Protein AF-A0A2N3VQ03-F1 (afdb_monomer_lite)

Sequence (129 aa):
MKPTAASQAPPEHRVQVVLSACSADDAESVLGVLRRYFSADEGADDAGHGPTSRGPARPTVWTAAFDTSRVPQEVSRAALGDAVTVDVQGGPVAVARLRDVLHRTFEVEDAGAASGDQEVDLQLRLRGR

Foldseek 3Di:
DDPDPDPDDDQQQKKKKKKWPADPVQVCQVVVQLVVFWPWDPVPVPVPDDDPPPDPDDTDMDMTMTGLPDADPDGAADAGPDKMKMKMKGFPVNSVRVVVNQVRHFPKDFPDWDDDPGMIITIIITHGD

Secondary structure (DSSP, 8-state):
----------GGGEEEEEEESS-HHHHHHHHHHHHHHSEE-TTSTT---S---SSS-PPP-EEEEEE-SS--S-------SS-EEEEEEE-HHHHHHHHHHHHHHSEEEEEEEEE-SS-EEEEEEEE--

Radius of gyration: 14.94 Å; chains: 1; bounding box: 40×50×35 Å

pLDDT: mean 77.48, std 18.08, range [32.72, 94.44]

Structure (mmCIF, N/CA/C/O backbone):
data_AF-A0A2N3VQ03-F1
#
_entry.id   AF-A0A2N3VQ03-F1
#
loop_
_atom_site.group_PDB
_atom_site.id
_atom_site.type_symbol
_atom_site.label_atom_id
_atom_site.label_alt_id
_atom_site.label_comp_id
_atom_site.label_asym_id
_atom_site.label_entity_id
_atom_site.label_seq_id
_atom_site.pdbx_PDB_ins_code
_atom_site.Cartn_x
_atom_site.Cartn_y
_atom_site.Cartn_z
_atom_site.occupancy
_atom_site.B_iso_or_equiv
_atom_site.auth_seq_id
_atom_site.auth_comp_id
_atom_site.auth_asym_id
_atom_site.auth_atom_id
_atom_site.pdbx_PDB_model_num
ATOM 1 N N . MET A 1 1 ? -7.329 36.960 -0.969 1.00 39.19 1 MET A N 1
ATOM 2 C CA . MET A 1 1 ? -7.663 35.758 -1.761 1.00 39.19 1 MET A CA 1
ATOM 3 C C . MET A 1 1 ? -7.401 34.560 -0.867 1.00 39.19 1 MET A C 1
ATOM 5 O O . MET A 1 1 ? -6.261 34.374 -0.469 1.00 39.19 1 MET A O 1
ATOM 9 N N . LYS A 1 2 ? -8.446 33.860 -0.413 1.00 32.72 2 LYS A N 1
ATOM 10 C CA . LYS A 1 2 ? -8.280 32.642 0.391 1.00 32.72 2 LYS A CA 1
ATOM 11 C C . LYS A 1 2 ? -8.053 31.482 -0.578 1.00 32.72 2 LYS A C 1
ATOM 13 O O . LYS A 1 2 ? -8.879 31.351 -1.480 1.00 32.72 2 LYS A O 1
ATOM 18 N N . PRO A 1 3 ? -6.974 30.693 -0.460 1.00 40.69 3 PRO A N 1
ATOM 19 C CA . PRO A 1 3 ? -6.866 29.493 -1.264 1.00 40.69 3 PRO A CA 1
ATOM 20 C C . PRO A 1 3 ? -7.972 28.529 -0.828 1.00 40.69 3 PRO A C 1
ATOM 22 O O . PRO A 1 3 ? -8.206 28.307 0.360 1.00 40.69 3 PRO A O 1
ATOM 25 N N . THR A 1 4 ? -8.706 28.068 -1.832 1.00 37.94 4 THR A N 1
ATOM 26 C CA . THR A 1 4 ? -9.731 27.033 -1.803 1.00 37.94 4 THR A CA 1
ATOM 27 C C . THR A 1 4 ? -9.271 25.868 -0.936 1.00 37.94 4 THR A C 1
ATOM 29 O O . THR A 1 4 ? -8.188 25.332 -1.158 1.00 37.94 4 THR A O 1
ATOM 32 N N . ALA A 1 5 ? -10.091 25.480 0.042 1.00 39.69 5 ALA A N 1
ATOM 33 C CA . ALA A 1 5 ? -9.933 24.206 0.718 1.00 39.69 5 ALA A CA 1
ATOM 34 C C . ALA A 1 5 ? -10.021 23.119 -0.358 1.00 39.69 5 ALA A C 1
ATOM 36 O O . ALA A 1 5 ? -11.108 22.806 -0.848 1.00 39.69 5 ALA A O 1
ATOM 37 N N . ALA A 1 6 ? -8.867 22.581 -0.762 1.00 44.59 6 ALA A N 1
ATOM 38 C CA . ALA A 1 6 ? -8.824 21.234 -1.295 1.00 44.59 6 ALA A CA 1
ATOM 39 C C . ALA A 1 6 ? -9.636 20.388 -0.312 1.00 44.59 6 ALA A C 1
ATOM 41 O O . ALA A 1 6 ? -9.490 20.562 0.901 1.00 44.59 6 ALA A O 1
ATOM 42 N N . SER A 1 7 ? -10.557 19.564 -0.806 1.00 43.34 7 SER A N 1
ATOM 43 C CA . SER A 1 7 ? -11.218 18.569 0.037 1.00 43.34 7 SER A CA 1
ATOM 44 C C . SER A 1 7 ? -10.149 17.584 0.498 1.00 43.34 7 SER A C 1
ATOM 46 O O . SER A 1 7 ? -9.973 16.527 -0.091 1.00 43.34 7 SER A O 1
ATOM 48 N N . GLN A 1 8 ? -9.371 17.990 1.498 1.00 48.00 8 GLN A N 1
ATOM 49 C CA . GLN A 1 8 ? -8.411 17.157 2.181 1.00 48.00 8 GLN A CA 1
ATOM 50 C C . GLN A 1 8 ? -9.263 16.183 2.976 1.00 48.00 8 GLN A C 1
ATOM 52 O O . GLN A 1 8 ? -10.010 16.589 3.871 1.00 48.00 8 GLN A O 1
ATOM 57 N N . ALA A 1 9 ? -9.199 14.907 2.610 1.00 50.66 9 ALA A N 1
ATOM 58 C CA . ALA A 1 9 ? -9.665 13.867 3.503 1.00 50.66 9 ALA A CA 1
ATOM 59 C C . ALA A 1 9 ? -9.010 14.081 4.883 1.00 50.66 9 ALA A C 1
ATOM 61 O O . ALA A 1 9 ? -7.874 14.574 4.951 1.00 50.66 9 ALA A O 1
ATOM 62 N N . PRO A 1 10 ? -9.704 13.758 5.985 1.00 58.12 10 PRO A N 1
ATOM 63 C CA . PRO A 1 10 ? -9.112 13.841 7.310 1.00 58.12 10 PRO A CA 1
ATOM 64 C C . PRO A 1 10 ? -7.757 13.108 7.331 1.00 58.12 10 PRO A C 1
ATOM 66 O O . PRO A 1 10 ? -7.662 12.007 6.777 1.00 58.12 10 PRO A O 1
ATOM 69 N N . PRO A 1 11 ? -6.703 13.677 7.950 1.00 62.81 11 PRO A N 1
ATOM 70 C CA . PRO A 1 11 ? -5.352 13.105 7.912 1.00 62.81 11 PRO A CA 1
ATOM 71 C C . PRO A 1 11 ? -5.297 11.674 8.468 1.00 62.81 11 PRO A C 1
ATOM 73 O O . PRO A 1 11 ? -4.442 10.888 8.078 1.00 62.81 11 PRO A O 1
ATOM 76 N N . GLU A 1 12 ? -6.262 11.303 9.310 1.00 71.19 12 GLU A N 1
ATOM 77 C CA . GLU A 1 12 ? -6.422 9.967 9.891 1.00 71.19 12 GLU A CA 1
ATOM 78 C C . GLU A 1 12 ? -6.751 8.854 8.879 1.00 71.19 12 GLU A C 1
ATOM 80 O O . GLU A 1 12 ? -6.667 7.675 9.224 1.00 71.19 12 GLU A O 1
ATOM 85 N N . HIS A 1 13 ? -7.133 9.202 7.646 1.00 80.38 13 HIS A N 1
ATOM 86 C CA . HIS A 1 13 ? -7.447 8.252 6.572 1.00 80.38 13 HIS A CA 1
ATOM 87 C C . HIS A 1 13 ? -6.404 8.222 5.454 1.00 80.38 13 HIS A C 1
ATOM 89 O O . HIS A 1 13 ? -6.480 7.358 4.574 1.00 80.38 13 HIS A O 1
ATOM 95 N N . ARG A 1 14 ? -5.417 9.120 5.502 1.00 84.69 14 ARG A N 1
ATOM 96 C CA . ARG A 1 14 ? -4.360 9.213 4.500 1.00 84.69 14 ARG A CA 1
ATOM 97 C C . ARG A 1 14 ? -3.217 8.265 4.846 1.00 84.69 14 ARG A C 1
ATOM 99 O O . ARG A 1 14 ? -2.784 8.191 5.994 1.00 84.69 14 ARG A O 1
ATOM 106 N N . VAL A 1 15 ? -2.713 7.576 3.833 1.00 88.44 15 VAL A N 1
ATOM 107 C CA . VAL A 1 15 ? -1.480 6.787 3.903 1.00 88.44 15 VAL A CA 1
ATOM 108 C C . VAL A 1 15 ? -0.568 7.164 2.757 1.00 88.44 15 VAL A C 1
ATOM 110 O O . VAL A 1 15 ? -1.018 7.351 1.627 1.00 88.44 15 VAL A O 1
ATOM 113 N N . GLN A 1 16 ? 0.715 7.268 3.055 1.00 90.25 16 GLN A N 1
ATOM 114 C CA . GLN A 1 16 ? 1.781 7.342 2.078 1.00 90.25 16 GLN A CA 1
ATOM 115 C C . GLN A 1 16 ? 2.327 5.937 1.852 1.00 90.25 16 GLN A C 1
ATOM 117 O O . GLN A 1 16 ? 2.561 5.194 2.800 1.00 90.25 16 GLN A O 1
ATOM 122 N N . VAL A 1 17 ? 2.514 5.580 0.590 1.00 90.44 17 VAL A N 1
ATOM 123 C CA . VAL A 1 17 ? 3.064 4.303 0.154 1.00 90.44 17 VAL A CA 1
ATOM 124 C C . VAL A 1 17 ? 4.325 4.585 -0.639 1.00 90.44 17 VAL A C 1
ATOM 126 O O . VAL A 1 17 ? 4.306 5.395 -1.568 1.00 90.44 17 VAL A O 1
ATOM 129 N N . VAL A 1 18 ? 5.406 3.909 -0.280 1.00 90.75 18 VAL A N 1
ATOM 130 C CA . VAL A 1 18 ? 6.697 3.982 -0.953 1.00 90.75 18 VAL A CA 1
ATOM 131 C C . VAL A 1 18 ? 7.066 2.579 -1.416 1.00 90.75 18 VAL A C 1
ATOM 133 O O . VAL A 1 18 ? 7.135 1.654 -0.616 1.00 90.75 18 VAL A O 1
ATOM 136 N N . LEU A 1 19 ? 7.272 2.405 -2.718 1.00 89.50 19 LEU A N 1
ATOM 137 C CA . LEU A 1 19 ? 7.697 1.150 -3.325 1.00 89.50 19 LEU A CA 1
ATOM 138 C C . LEU A 1 19 ? 9.181 1.225 -3.651 1.00 89.50 19 LEU A C 1
ATOM 140 O O . LEU A 1 19 ? 9.644 2.189 -4.264 1.00 89.50 19 LEU A O 1
ATOM 144 N N . SER A 1 20 ? 9.922 0.190 -3.278 1.00 87.38 20 SER A N 1
ATOM 145 C CA . SER A 1 20 ? 11.351 0.075 -3.548 1.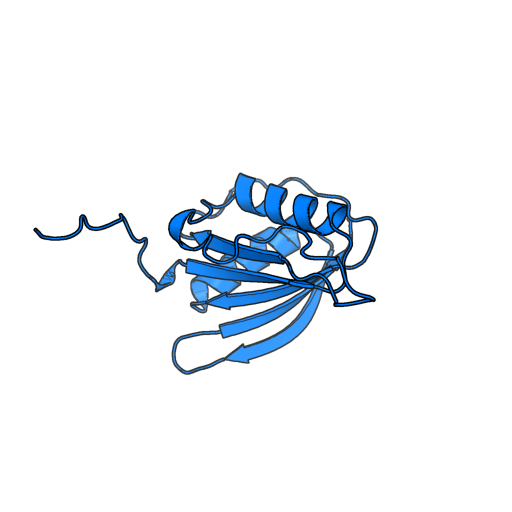00 87.38 20 SER A CA 1
ATOM 146 C C . SER A 1 20 ? 11.739 -1.366 -3.888 1.00 87.38 20 SER A C 1
ATOM 148 O O . SER A 1 20 ? 10.929 -2.291 -3.795 1.00 87.38 20 SER A O 1
ATOM 150 N N . ALA A 1 21 ? 12.985 -1.550 -4.337 1.00 83.50 21 ALA A N 1
ATOM 151 C CA . ALA A 1 21 ? 13.549 -2.854 -4.704 1.00 83.50 21 ALA A CA 1
ATOM 152 C C . ALA A 1 21 ? 12.740 -3.631 -5.767 1.00 83.50 21 ALA A C 1
ATOM 154 O O . ALA A 1 21 ? 12.740 -4.857 -5.760 1.00 83.50 21 ALA A O 1
ATOM 155 N N . CYS A 1 22 ? 12.078 -2.926 -6.690 1.00 82.38 22 CYS A N 1
ATOM 156 C CA . CYS A 1 22 ? 11.230 -3.512 -7.727 1.00 82.38 22 CYS A CA 1
ATOM 157 C C . CYS A 1 22 ? 11.470 -2.898 -9.111 1.00 82.38 22 CYS A C 1
ATOM 159 O O . CYS A 1 22 ? 12.147 -1.874 -9.253 1.00 82.38 22 CYS A O 1
ATOM 161 N N . SER A 1 23 ? 10.928 -3.551 -10.142 1.00 83.56 23 SER A N 1
ATOM 162 C CA . SER A 1 23 ? 10.893 -3.010 -11.498 1.00 83.56 23 SER A CA 1
ATOM 163 C C . SER A 1 23 ? 9.798 -1.942 -11.638 1.00 83.56 23 SER A C 1
ATOM 165 O O . SER A 1 23 ? 8.861 -1.885 -10.844 1.00 83.56 23 SER A O 1
ATOM 167 N N . ALA A 1 24 ? 9.887 -1.104 -12.676 1.00 82.50 24 ALA A N 1
ATOM 168 C CA . ALA A 1 24 ? 8.838 -0.122 -12.965 1.00 82.50 24 ALA A CA 1
ATOM 169 C C . ALA A 1 24 ? 7.479 -0.774 -13.263 1.00 82.50 24 ALA A C 1
ATOM 171 O O . ALA A 1 24 ? 6.452 -0.207 -12.916 1.00 82.50 24 ALA A O 1
ATOM 172 N N . ASP A 1 25 ? 7.479 -1.959 -13.875 1.00 83.50 25 ASP A N 1
ATOM 173 C CA . ASP A 1 25 ? 6.259 -2.702 -14.206 1.00 83.50 25 ASP A CA 1
ATOM 174 C C . ASP A 1 25 ? 5.566 -3.243 -12.944 1.00 83.50 25 ASP A C 1
ATOM 176 O O . ASP A 1 25 ? 4.353 -3.096 -12.777 1.00 83.50 25 ASP A O 1
ATOM 180 N N . ASP A 1 26 ? 6.351 -3.768 -11.999 1.00 86.56 26 ASP A N 1
ATOM 181 C CA . ASP A 1 26 ? 5.841 -4.225 -10.704 1.00 86.56 26 ASP A CA 1
ATOM 182 C C . ASP A 1 26 ? 5.330 -3.054 -9.859 1.00 86.56 26 ASP A C 1
ATOM 184 O O . ASP A 1 26 ? 4.263 -3.146 -9.247 1.00 86.56 26 ASP A O 1
ATOM 188 N N . ALA A 1 27 ? 6.059 -1.933 -9.847 1.00 86.31 27 ALA A N 1
ATOM 189 C CA . ALA A 1 27 ? 5.637 -0.730 -9.142 1.00 86.31 27 ALA A CA 1
ATOM 190 C C . ALA A 1 27 ? 4.304 -0.200 -9.690 1.00 86.31 27 ALA A C 1
ATOM 192 O O . ALA A 1 27 ? 3.370 0.035 -8.921 1.00 86.31 27 ALA A O 1
ATOM 193 N N . GLU A 1 28 ? 4.177 -0.084 -11.014 1.00 85.19 28 GLU A N 1
ATOM 194 C CA . GLU A 1 28 ? 2.931 0.327 -11.667 1.00 85.19 28 GLU A CA 1
ATOM 195 C C . GLU A 1 28 ? 1.797 -0.676 -11.424 1.00 85.19 28 GLU A C 1
ATOM 197 O O . GLU A 1 28 ? 0.654 -0.266 -11.222 1.00 85.19 28 GLU A O 1
ATOM 202 N N . SER A 1 29 ? 2.090 -1.978 -11.362 1.00 87.88 29 SER A N 1
ATOM 203 C CA . SER A 1 29 ? 1.100 -3.003 -11.018 1.00 87.88 29 SE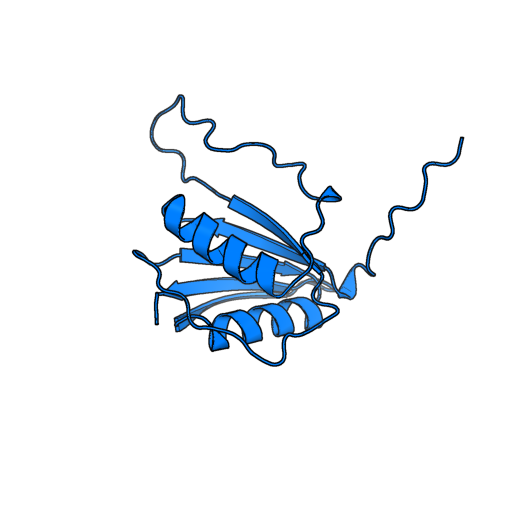R A CA 1
ATOM 204 C C . SER A 1 29 ? 0.565 -2.824 -9.595 1.00 87.88 29 SER A C 1
ATOM 206 O O . SER A 1 29 ? -0.652 -2.803 -9.393 1.00 87.88 29 SER A O 1
ATOM 208 N N . VAL A 1 30 ? 1.440 -2.626 -8.602 1.00 88.12 30 VAL A N 1
ATOM 209 C CA . VAL A 1 30 ? 1.027 -2.381 -7.208 1.00 88.12 30 VAL A CA 1
ATOM 210 C C . VAL A 1 30 ? 0.258 -1.063 -7.087 1.00 88.12 30 VAL A C 1
ATOM 212 O O . VAL A 1 30 ? -0.837 -1.040 -6.517 1.00 88.12 30 VAL A O 1
ATOM 215 N N . LEU A 1 31 ? 0.777 0.030 -7.652 1.00 87.69 31 LEU A N 1
ATOM 216 C CA . LEU A 1 31 ? 0.108 1.333 -7.610 1.00 87.69 31 LEU A CA 1
ATOM 217 C C . LEU A 1 31 ? -1.225 1.315 -8.360 1.00 87.69 31 LEU A C 1
ATOM 219 O O . LEU A 1 31 ? -2.197 1.893 -7.882 1.00 87.69 31 LEU A O 1
ATOM 223 N N . GLY A 1 32 ? -1.307 0.632 -9.500 1.00 86.62 32 GLY A N 1
ATOM 224 C CA . GLY A 1 32 ? -2.531 0.473 -10.282 1.00 86.62 32 GLY A CA 1
ATOM 225 C C . GLY A 1 32 ? -3.612 -0.294 -9.521 1.00 86.62 32 GLY A C 1
ATOM 226 O O . GLY A 1 32 ? -4.779 0.104 -9.528 1.00 86.62 32 GLY A O 1
ATOM 227 N N . VAL A 1 33 ? -3.226 -1.346 -8.796 1.00 88.31 33 VAL A N 1
ATOM 228 C CA . VAL A 1 33 ? -4.117 -2.075 -7.883 1.00 88.31 33 VAL A CA 1
ATOM 229 C C . VAL A 1 33 ? -4.613 -1.161 -6.762 1.00 88.31 33 VAL A C 1
ATOM 231 O O . VAL A 1 33 ? -5.817 -1.099 -6.515 1.00 88.31 33 VAL A O 1
ATOM 234 N N . LEU A 1 34 ? -3.723 -0.409 -6.111 1.00 88.38 34 LEU A N 1
ATOM 235 C CA . LEU A 1 34 ? -4.109 0.516 -5.042 1.00 88.38 34 LEU A CA 1
ATOM 236 C C . LEU A 1 34 ? -5.028 1.633 -5.558 1.00 88.38 34 LEU A C 1
ATOM 238 O O . LEU A 1 34 ? -6.056 1.893 -4.940 1.00 88.38 34 LEU A O 1
ATOM 242 N N . ARG A 1 35 ? -4.740 2.210 -6.732 1.00 86.88 35 ARG A N 1
ATOM 243 C CA . ARG A 1 35 ? -5.580 3.210 -7.422 1.00 86.88 35 ARG A CA 1
ATOM 244 C C . ARG A 1 35 ? -6.968 2.686 -7.800 1.00 86.88 35 ARG A C 1
ATOM 246 O O . ARG A 1 35 ? -7.898 3.472 -7.949 1.00 86.88 35 ARG A O 1
ATOM 253 N N . ARG A 1 36 ? -7.134 1.368 -7.965 1.00 85.81 36 ARG A N 1
ATOM 254 C CA . ARG A 1 36 ? -8.444 0.750 -8.227 1.00 85.81 36 ARG A CA 1
ATOM 255 C C . ARG A 1 36 ? -9.331 0.719 -6.981 1.00 85.81 36 ARG A C 1
ATOM 257 O O . ARG A 1 36 ? -10.554 0.754 -7.110 1.00 85.81 36 ARG A O 1
ATOM 264 N N . TYR A 1 37 ? -8.731 0.611 -5.799 1.00 85.69 37 TYR A N 1
ATOM 265 C CA . TYR A 1 37 ? -9.452 0.418 -4.539 1.00 85.69 37 TYR A CA 1
ATOM 266 C C . TYR A 1 37 ? -9.519 1.662 -3.660 1.00 85.69 37 TYR A C 1
ATOM 268 O O . TYR A 1 37 ? -10.480 1.822 -2.907 1.00 85.69 37 TYR A O 1
ATOM 276 N N . PHE A 1 38 ? -8.520 2.530 -3.761 1.00 84.88 38 PHE A N 1
ATOM 277 C CA . PHE A 1 38 ? -8.370 3.735 -2.965 1.00 84.88 38 PHE A CA 1
ATOM 278 C C . PHE A 1 38 ? -8.265 4.958 -3.870 1.00 84.88 38 PHE A C 1
ATOM 280 O O . PHE A 1 38 ? -7.719 4.891 -4.972 1.00 84.88 38 PHE A O 1
ATOM 287 N N . SER A 1 39 ? -8.763 6.096 -3.385 1.00 82.69 39 SER A N 1
ATOM 288 C CA . SER A 1 39 ? -8.596 7.359 -4.104 1.00 82.69 39 SER A CA 1
ATOM 289 C C . SER A 1 39 ? -7.153 7.819 -3.926 1.00 82.69 39 SER A C 1
ATOM 291 O O . SER A 1 39 ? -6.727 8.065 -2.797 1.00 82.69 39 SER A O 1
ATOM 293 N N . ALA A 1 40 ? -6.398 7.905 -5.021 1.00 77.94 40 ALA A N 1
ATOM 294 C CA . ALA A 1 40 ? -5.087 8.536 -4.992 1.00 77.94 40 ALA A CA 1
ATOM 295 C C . ALA A 1 40 ? -5.270 10.042 -4.781 1.00 77.94 40 ALA A C 1
ATOM 297 O O . ALA A 1 40 ? -6.078 10.679 -5.460 1.00 77.94 40 ALA A O 1
ATOM 298 N N . ASP A 1 41 ? -4.544 10.606 -3.822 1.00 68.75 41 ASP A N 1
ATOM 299 C CA . ASP A 1 41 ? -4.545 12.048 -3.621 1.00 68.75 41 ASP A CA 1
ATOM 300 C C . ASP A 1 41 ? -3.589 12.679 -4.638 1.00 68.75 41 ASP A C 1
ATOM 302 O O . ASP A 1 41 ? -2.374 12.685 -4.452 1.00 68.75 41 ASP A O 1
ATOM 306 N N . GLU A 1 42 ? -4.145 13.206 -5.730 1.00 55.84 42 GLU A N 1
ATOM 307 C CA . GLU A 1 42 ? -3.371 13.829 -6.818 1.00 55.84 42 GLU A CA 1
ATOM 308 C C . GLU A 1 42 ? -2.653 15.118 -6.362 1.00 55.84 42 GLU A C 1
ATOM 310 O O . GLU A 1 42 ? -1.813 15.655 -7.075 1.00 55.84 42 GLU A O 1
ATOM 315 N N . GLY A 1 43 ? -2.953 15.611 -5.151 1.00 45.00 43 GLY A N 1
ATOM 316 C CA . GLY A 1 43 ? -2.273 16.735 -4.502 1.00 45.00 43 GLY A CA 1
ATOM 317 C C . GLY A 1 43 ? -1.020 16.355 -3.703 1.00 45.00 43 GLY A C 1
ATOM 318 O O . GLY A 1 43 ? -0.323 17.247 -3.224 1.00 45.00 43 GLY A O 1
ATOM 319 N N . ALA A 1 44 ? -0.722 15.060 -3.546 1.00 46.53 44 ALA A N 1
ATOM 320 C CA . ALA A 1 44 ? 0.548 14.554 -3.011 1.00 46.53 44 ALA A CA 1
ATOM 321 C C . ALA A 1 44 ? 1.542 14.143 -4.111 1.00 46.53 44 ALA A C 1
ATOM 323 O O . ALA A 1 44 ? 2.649 13.701 -3.796 1.00 46.53 44 ALA A O 1
ATOM 324 N N . ASP A 1 45 ? 1.174 14.326 -5.381 1.00 45.25 45 ASP A N 1
ATOM 325 C CA . ASP A 1 45 ? 2.057 14.198 -6.542 1.00 45.25 45 ASP A CA 1
ATOM 326 C C . ASP A 1 45 ? 3.018 15.409 -6.619 1.00 45.25 45 ASP A C 1
ATOM 328 O O . ASP A 1 45 ? 3.076 16.136 -7.600 1.00 45.25 45 ASP A O 1
ATOM 332 N N . ASP A 1 46 ? 3.763 15.684 -5.541 1.00 43.12 46 ASP A N 1
ATOM 333 C CA . ASP A 1 46 ? 4.962 16.544 -5.604 1.00 43.12 46 ASP A CA 1
ATOM 334 C C . ASP A 1 46 ? 6.222 15.712 -5.918 1.00 43.12 46 ASP A C 1
ATOM 336 O O . ASP A 1 46 ? 7.300 16.242 -6.167 1.00 43.12 46 ASP A O 1
ATOM 340 N N . ALA A 1 47 ? 6.092 14.386 -6.020 1.00 43.22 47 ALA A N 1
ATOM 341 C CA . ALA A 1 47 ? 7.128 13.510 -6.558 1.00 43.22 47 ALA A CA 1
ATOM 342 C C . ALA A 1 47 ? 6.854 13.176 -8.031 1.00 43.2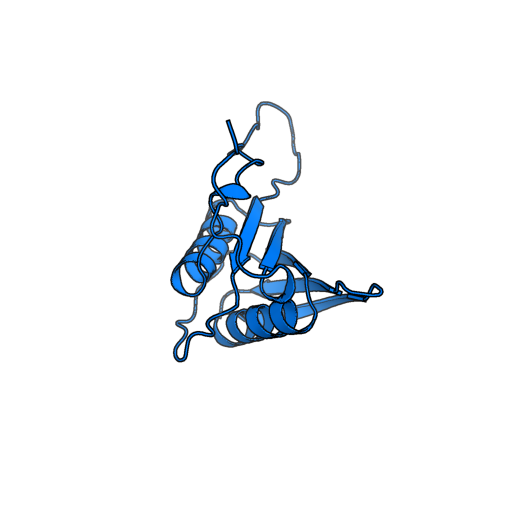2 47 ALA A C 1
ATOM 344 O O . ALA A 1 47 ? 6.917 12.023 -8.453 1.00 43.22 47 ALA A O 1
ATOM 345 N N . GLY A 1 48 ? 6.611 14.219 -8.827 1.00 39.84 48 GLY A N 1
ATOM 346 C CA . GLY A 1 48 ? 6.832 14.191 -10.263 1.00 39.84 48 GLY A CA 1
ATOM 347 C C . GLY A 1 48 ? 8.305 13.910 -10.562 1.00 39.84 48 GLY A C 1
ATOM 348 O O . GLY A 1 48 ? 9.084 14.804 -10.887 1.00 39.84 48 GLY A O 1
ATOM 349 N N . HIS A 1 49 ? 8.688 12.643 -10.496 1.00 40.03 49 HIS A N 1
ATOM 350 C CA . HIS A 1 49 ? 9.646 12.098 -11.428 1.00 40.03 49 HIS A CA 1
ATOM 351 C C . HIS A 1 49 ? 9.266 10.652 -11.721 1.00 40.03 49 HIS A C 1
ATOM 353 O O . HIS A 1 49 ? 9.334 9.782 -10.858 1.00 40.03 49 HIS A O 1
ATOM 359 N N . GLY A 1 50 ? 8.979 10.380 -12.995 1.00 42.75 50 GLY A N 1
ATOM 360 C CA . GLY A 1 50 ? 9.327 9.085 -13.569 1.00 42.75 50 GLY A CA 1
ATOM 361 C C . GLY A 1 50 ? 10.836 8.821 -13.404 1.00 42.75 50 GLY A C 1
ATOM 362 O O . GLY A 1 50 ? 11.522 9.474 -12.621 1.00 42.75 50 GLY A O 1
ATOM 363 N N . PRO A 1 51 ? 11.449 7.885 -14.126 1.00 42.97 51 PRO A N 1
ATOM 364 C CA . PRO A 1 51 ? 12.880 7.656 -13.952 1.00 42.97 51 PRO A CA 1
ATOM 365 C C . PRO A 1 51 ? 13.703 8.900 -14.363 1.00 42.97 51 PRO A C 1
ATOM 367 O O . PRO A 1 51 ? 13.910 9.131 -15.552 1.00 42.97 51 PRO A O 1
ATOM 370 N N . THR A 1 52 ? 14.277 9.664 -13.414 1.00 41.50 52 THR A N 1
ATOM 371 C CA . THR A 1 52 ? 15.411 10.588 -13.683 1.00 41.50 52 THR A CA 1
ATOM 372 C C . THR A 1 52 ? 16.708 9.809 -13.903 1.00 41.50 52 THR A C 1
ATOM 374 O O . THR A 1 52 ? 17.783 10.182 -13.431 1.00 41.50 52 THR A O 1
ATOM 377 N N . SER A 1 53 ? 16.670 8.674 -14.584 1.00 41.62 53 SER A N 1
ATOM 378 C CA . SER A 1 53 ? 17.864 7.855 -14.758 1.00 41.62 53 SER A CA 1
ATOM 379 C C . SER A 1 53 ? 18.675 8.355 -15.956 1.00 41.62 53 SER A C 1
ATOM 381 O O . SER A 1 53 ? 18.670 7.760 -17.026 1.00 41.62 53 SER A O 1
ATOM 383 N N . ARG A 1 54 ? 19.418 9.456 -15.763 1.00 42.88 54 ARG A N 1
ATOM 384 C CA . ARG A 1 54 ? 20.660 9.752 -16.515 1.00 42.88 54 ARG A CA 1
ATOM 385 C C . ARG A 1 54 ? 21.916 9.538 -15.652 1.00 42.88 54 ARG A C 1
ATOM 387 O O . ARG A 1 54 ? 22.932 10.189 -15.867 1.00 42.88 54 ARG A O 1
ATOM 394 N N . GLY A 1 55 ? 21.871 8.613 -14.690 1.00 44.31 55 GLY A N 1
ATOM 395 C CA . GLY A 1 55 ? 23.023 8.230 -13.865 1.00 44.31 55 GLY A CA 1
ATOM 396 C C . GLY A 1 55 ? 22.961 6.764 -13.417 1.00 44.31 55 GLY A C 1
ATOM 397 O O . GLY A 1 55 ? 21.872 6.188 -13.407 1.00 44.31 55 GLY A O 1
ATOM 398 N N . PRO A 1 56 ? 24.104 6.138 -13.080 1.00 42.25 56 PRO A N 1
ATOM 399 C CA . PRO A 1 56 ? 24.165 4.710 -12.792 1.00 42.25 56 PRO A CA 1
ATOM 400 C C . PRO A 1 56 ? 23.462 4.368 -11.466 1.00 42.25 56 PRO A C 1
ATOM 402 O O . PRO A 1 56 ? 23.697 5.016 -10.448 1.00 42.25 56 PRO A O 1
ATOM 405 N N . ALA A 1 57 ? 22.615 3.334 -11.512 1.00 54.25 57 ALA A N 1
ATOM 406 C CA . ALA A 1 57 ? 22.147 2.499 -10.398 1.00 54.25 57 ALA A CA 1
ATOM 407 C C . ALA A 1 57 ? 21.668 3.215 -9.117 1.00 54.25 57 ALA A C 1
ATOM 409 O O . ALA A 1 57 ? 22.051 2.828 -8.013 1.00 54.25 57 ALA A O 1
ATOM 410 N N . ARG A 1 58 ? 20.795 4.225 -9.223 1.00 53.53 58 ARG A N 1
ATOM 411 C CA . ARG A 1 58 ? 19.968 4.588 -8.060 1.00 53.53 58 ARG A CA 1
ATOM 412 C C . ARG A 1 58 ? 18.814 3.591 -7.941 1.00 53.53 58 ARG A C 1
ATOM 414 O O . ARG A 1 58 ? 18.195 3.314 -8.970 1.00 53.53 58 ARG A O 1
ATOM 421 N N . PRO A 1 59 ? 18.508 3.070 -6.738 1.00 57.53 59 PRO A N 1
ATOM 422 C CA . PRO A 1 59 ? 17.272 2.331 -6.533 1.00 57.53 59 PRO A CA 1
ATOM 423 C C . PRO A 1 59 ? 16.117 3.247 -6.930 1.00 57.53 59 PRO A C 1
ATOM 425 O O . PRO A 1 59 ? 16.006 4.368 -6.429 1.00 57.53 59 PRO A O 1
ATOM 428 N N . THR A 1 60 ? 15.322 2.814 -7.904 1.00 74.50 60 THR A N 1
ATOM 429 C CA . THR A 1 60 ? 14.115 3.542 -8.275 1.00 74.50 60 THR A CA 1
ATOM 430 C C . THR A 1 60 ? 13.107 3.350 -7.149 1.00 74.50 60 THR A C 1
ATOM 432 O O . THR A 1 60 ? 12.918 2.238 -6.656 1.00 74.50 60 THR A O 1
ATOM 435 N N . VAL A 1 61 ? 12.558 4.466 -6.682 1.00 83.31 61 VAL A N 1
ATOM 436 C CA . VAL A 1 61 ? 11.573 4.515 -5.607 1.00 83.31 61 VAL A CA 1
ATOM 437 C C . VAL A 1 61 ? 10.335 5.190 -6.172 1.00 83.31 61 VAL A C 1
ATOM 439 O O . VAL A 1 61 ? 10.456 6.231 -6.818 1.00 83.31 61 VAL A O 1
ATOM 442 N N . TRP A 1 62 ? 9.170 4.598 -5.937 1.00 85.62 62 TRP A N 1
ATOM 443 C CA . TRP A 1 62 ? 7.881 5.141 -6.358 1.00 85.62 62 TRP A CA 1
ATOM 444 C C . TRP A 1 62 ? 7.067 5.505 -5.132 1.00 85.62 62 TRP A C 1
ATOM 446 O O . TRP A 1 62 ? 6.921 4.686 -4.232 1.00 85.62 62 TRP A O 1
ATOM 456 N N . THR A 1 63 ? 6.515 6.712 -5.103 1.00 85.19 63 THR A N 1
ATOM 457 C CA . THR A 1 63 ? 5.779 7.219 -3.943 1.00 85.19 63 THR A CA 1
ATOM 458 C C . THR A 1 63 ? 4.384 7.644 -4.367 1.00 85.19 63 THR A C 1
ATOM 460 O O . THR A 1 63 ? 4.235 8.363 -5.350 1.00 85.19 63 THR A O 1
ATOM 463 N N . ALA A 1 64 ? 3.366 7.232 -3.617 1.00 86.25 64 ALA A N 1
ATOM 464 C CA . ALA A 1 64 ? 1.984 7.645 -3.834 1.00 86.25 64 ALA A CA 1
ATOM 465 C C . ALA A 1 64 ? 1.240 7.776 -2.502 1.00 86.25 64 ALA A C 1
ATOM 467 O O . ALA A 1 64 ? 1.529 7.056 -1.549 1.00 86.25 64 ALA A O 1
ATOM 468 N N . ALA A 1 65 ? 0.262 8.678 -2.436 1.00 87.56 65 ALA A N 1
ATOM 469 C CA . ALA A 1 65 ? -0.615 8.813 -1.279 1.00 87.56 65 ALA A CA 1
ATOM 470 C C . ALA A 1 65 ? -2.034 8.356 -1.619 1.00 87.56 65 ALA A C 1
ATOM 472 O O . ALA A 1 65 ? -2.563 8.676 -2.686 1.00 87.56 65 ALA A O 1
ATOM 473 N N . PHE A 1 66 ? -2.662 7.645 -0.688 1.00 87.44 66 PHE A N 1
ATOM 474 C CA . PHE A 1 66 ? -3.995 7.081 -0.851 1.00 87.44 66 PHE A CA 1
ATOM 475 C C . PHE A 1 66 ? -4.902 7.454 0.319 1.00 87.44 66 PHE A C 1
ATOM 477 O O . PHE A 1 66 ? -4.472 7.503 1.473 1.00 87.44 66 PHE A O 1
ATOM 484 N N . ASP A 1 67 ? -6.176 7.680 0.016 1.00 87.75 67 ASP A N 1
ATOM 485 C CA . ASP A 1 67 ? -7.244 7.771 1.005 1.00 87.75 67 ASP A CA 1
ATOM 486 C C . ASP A 1 67 ? -7.872 6.390 1.242 1.00 87.75 67 ASP A C 1
ATOM 488 O O . ASP A 1 67 ? -8.417 5.759 0.334 1.00 87.75 67 ASP A O 1
ATOM 492 N N . THR A 1 68 ? -7.822 5.938 2.493 1.00 86.75 68 THR A N 1
ATOM 493 C CA . THR A 1 68 ? -8.349 4.640 2.952 1.00 86.75 68 THR A CA 1
ATOM 494 C C . THR A 1 68 ? -9.694 4.775 3.668 1.00 86.75 68 T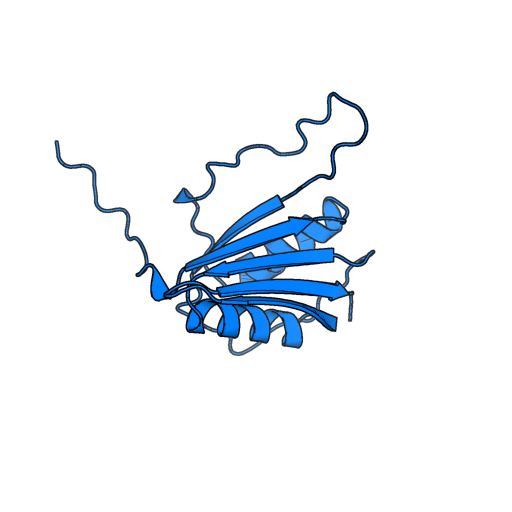HR A C 1
ATOM 496 O O . THR A 1 68 ? -10.119 3.871 4.399 1.00 86.75 68 THR A O 1
ATOM 499 N N . SER A 1 69 ? -10.397 5.902 3.485 1.00 83.12 69 SER A N 1
ATOM 500 C CA . SER A 1 69 ? -11.714 6.123 4.095 1.00 83.12 69 SER A CA 1
ATOM 501 C C . SER A 1 69 ? -12.725 5.051 3.668 1.00 83.12 69 SER A C 1
ATOM 503 O O . SER A 1 69 ? -13.573 4.645 4.467 1.00 83.12 69 SER A O 1
ATOM 505 N N . ARG A 1 70 ? -12.578 4.525 2.444 1.00 78.81 70 ARG A N 1
ATOM 506 C CA . ARG A 1 70 ? -13.356 3.414 1.890 1.00 78.81 70 ARG A CA 1
ATOM 507 C C . ARG A 1 70 ? -12.490 2.165 1.768 1.00 78.81 70 ARG A C 1
ATOM 509 O O . ARG A 1 70 ? -11.430 2.203 1.156 1.00 78.81 70 ARG A O 1
ATOM 516 N N . VAL A 1 71 ? -12.974 1.053 2.317 1.00 75.75 71 VAL A N 1
ATOM 517 C CA . VAL A 1 71 ? -12.348 -0.266 2.153 1.00 75.75 71 VAL A CA 1
ATOM 518 C C . VAL A 1 71 ? -13.122 -1.045 1.087 1.00 75.75 71 VAL A C 1
ATOM 520 O O . VAL A 1 71 ? -14.345 -1.167 1.208 1.00 75.75 71 VAL A O 1
ATOM 523 N N . PRO A 1 72 ? -12.460 -1.571 0.044 1.00 79.44 72 PRO A N 1
ATOM 524 C CA . PRO A 1 72 ? -13.122 -2.366 -0.984 1.00 79.44 72 PRO A CA 1
ATOM 525 C C . PRO A 1 72 ? -13.653 -3.694 -0.418 1.00 79.44 72 PRO A C 1
ATOM 527 O O . PRO A 1 72 ? -12.958 -4.424 0.300 1.00 79.44 72 PRO A O 1
ATOM 530 N N . GLN A 1 73 ? -14.889 -4.047 -0.783 1.00 75.75 73 GLN A N 1
ATOM 531 C CA . GLN A 1 73 ? -15.473 -5.343 -0.418 1.00 75.75 73 GLN A CA 1
ATOM 532 C C . GLN A 1 73 ? -14.844 -6.500 -1.195 1.00 75.75 73 GLN A C 1
ATOM 534 O O . GLN A 1 73 ? -14.645 -7.571 -0.630 1.00 75.75 73 GLN A O 1
ATOM 539 N N . GLU A 1 74 ? -14.451 -6.278 -2.447 1.00 77.50 74 GLU A N 1
ATOM 540 C CA . GLU A 1 74 ? -13.830 -7.282 -3.308 1.00 77.50 74 GLU A CA 1
ATOM 541 C C . GLU A 1 74 ? -12.471 -6.788 -3.789 1.00 77.50 74 GLU A C 1
ATOM 543 O O . GLU A 1 74 ? -12.335 -5.641 -4.215 1.00 77.50 74 GLU A O 1
ATOM 548 N N . VAL A 1 75 ? -11.473 -7.671 -3.738 1.00 82.75 75 VAL A N 1
ATOM 549 C CA . VAL A 1 75 ? -10.160 -7.420 -4.328 1.00 82.75 75 VAL A CA 1
ATOM 550 C C . VAL A 1 75 ? -9.776 -8.586 -5.230 1.00 82.75 75 VAL A C 1
ATOM 552 O O . VAL A 1 75 ? -10.020 -9.752 -4.923 1.00 82.75 75 VAL A O 1
ATOM 555 N N . SER A 1 76 ? -9.214 -8.252 -6.380 1.00 80.75 76 SER A N 1
ATOM 556 C CA . SER A 1 76 ? -8.639 -9.175 -7.352 1.00 80.75 76 SER A CA 1
ATOM 557 C C . SER A 1 76 ? -7.172 -9.408 -7.034 1.00 80.75 76 SER A C 1
ATOM 559 O O . SER A 1 76 ? -6.482 -8.468 -6.649 1.00 80.75 76 SER A O 1
ATOM 561 N N . ARG A 1 77 ? -6.701 -10.641 -7.233 1.00 83.88 77 ARG A N 1
ATOM 562 C CA . ARG A 1 77 ? -5.278 -10.978 -7.119 1.00 83.88 77 ARG A CA 1
ATOM 563 C C . ARG A 1 77 ? -4.484 -10.309 -8.233 1.00 83.88 77 ARG A C 1
ATOM 565 O O . ARG A 1 77 ? -5.001 -10.150 -9.340 1.00 83.88 77 ARG A O 1
ATOM 572 N N . ALA A 1 78 ? -3.238 -9.972 -7.942 1.00 82.69 78 ALA A N 1
ATOM 573 C CA . ALA A 1 78 ? -2.309 -9.437 -8.921 1.00 82.69 78 ALA A CA 1
ATOM 574 C C . ALA A 1 78 ? -1.000 -10.231 -8.897 1.00 82.69 78 ALA A C 1
ATOM 576 O O . ALA A 1 78 ? -0.538 -10.681 -7.845 1.00 82.69 78 ALA A O 1
ATOM 577 N N . ALA A 1 79 ? -0.434 -10.420 -10.085 1.00 83.06 79 ALA A N 1
ATOM 578 C CA . ALA A 1 79 ? 0.869 -11.037 -10.256 1.00 83.06 79 ALA A CA 1
ATOM 579 C C . ALA A 1 79 ? 1.956 -9.962 -10.164 1.00 83.06 79 ALA A C 1
ATOM 581 O O . ALA A 1 79 ? 1.740 -8.827 -10.583 1.00 83.06 79 ALA A O 1
ATOM 582 N N . LEU A 1 80 ? 3.110 -10.344 -9.626 1.00 87.12 80 LEU A N 1
ATOM 583 C CA . LEU A 1 80 ? 4.337 -9.552 -9.626 1.00 87.12 80 LEU A CA 1
ATOM 584 C C . LEU A 1 80 ? 5.441 -10.437 -10.199 1.00 87.12 80 LEU A C 1
ATOM 586 O O . LEU A 1 80 ? 5.458 -11.642 -9.923 1.00 87.12 80 LEU A O 1
ATOM 590 N N . GLY A 1 81 ? 6.323 -9.857 -11.007 1.00 84.19 81 GLY A N 1
ATOM 591 C CA . GLY A 1 81 ? 7.488 -10.545 -11.555 1.00 84.19 81 GLY A CA 1
ATOM 592 C C . GLY A 1 81 ? 8.543 -10.810 -10.484 1.00 84.19 81 GLY A C 1
ATOM 593 O O . GLY A 1 81 ? 9.100 -11.904 -10.428 1.00 84.19 81 GLY A O 1
ATOM 594 N N . ASP A 1 82 ? 8.749 -9.839 -9.593 1.00 86.00 82 ASP A N 1
ATOM 595 C CA . ASP A 1 82 ? 9.710 -9.901 -8.495 1.00 86.00 82 ASP A CA 1
ATOM 596 C C . ASP A 1 82 ? 9.105 -9.428 -7.164 1.00 86.00 82 ASP A C 1
ATOM 598 O O . ASP A 1 82 ? 7.990 -8.907 -7.090 1.00 86.00 82 ASP A O 1
ATOM 602 N N . ALA A 1 83 ? 9.841 -9.644 -6.071 1.00 87.88 83 ALA A N 1
ATOM 603 C CA . ALA A 1 83 ? 9.410 -9.184 -4.758 1.00 87.88 83 ALA A CA 1
ATOM 604 C C . ALA A 1 83 ? 9.515 -7.656 -4.648 1.00 87.88 83 ALA A C 1
ATOM 606 O O . ALA A 1 83 ? 10.575 -7.094 -4.909 1.00 87.88 83 ALA A O 1
ATOM 607 N N . VAL A 1 84 ? 8.453 -7.007 -4.177 1.00 90.31 84 VAL A N 1
ATOM 608 C CA . VAL A 1 84 ? 8.378 -5.546 -4.029 1.00 90.31 84 VAL A CA 1
ATOM 609 C C . VAL A 1 84 ? 8.426 -5.182 -2.552 1.00 90.31 84 VAL A C 1
ATOM 611 O O . VAL A 1 84 ? 7.636 -5.708 -1.769 1.00 90.31 84 VAL A O 1
ATOM 614 N N . THR A 1 85 ? 9.321 -4.278 -2.157 1.00 91.88 85 THR A N 1
ATOM 615 C CA . THR A 1 85 ? 9.298 -3.704 -0.805 1.00 91.88 85 THR A CA 1
ATOM 616 C C . THR A 1 85 ? 8.346 -2.520 -0.784 1.00 91.88 85 THR A C 1
ATOM 618 O O . THR A 1 85 ? 8.407 -1.665 -1.667 1.00 91.88 85 THR A O 1
ATOM 621 N N . VAL A 1 86 ? 7.466 -2.487 0.211 1.00 92.62 86 VAL A N 1
ATOM 622 C CA . VAL A 1 86 ? 6.421 -1.479 0.370 1.00 92.62 86 VAL A CA 1
ATOM 623 C C . VAL A 1 86 ? 6.477 -0.916 1.774 1.00 92.62 86 VAL A C 1
ATOM 625 O O . VAL A 1 86 ? 6.188 -1.625 2.733 1.00 92.62 86 VAL A O 1
ATOM 628 N N . ASP A 1 87 ? 6.804 0.360 1.884 1.00 92.62 87 ASP A N 1
ATOM 629 C CA . ASP A 1 87 ? 6.753 1.110 3.130 1.00 92.62 87 ASP A CA 1
ATOM 630 C C . ASP A 1 87 ? 5.445 1.909 3.158 1.00 92.62 87 ASP A C 1
ATOM 632 O O . ASP A 1 87 ? 5.112 2.628 2.211 1.00 92.62 87 ASP A O 1
ATOM 636 N N . VAL A 1 88 ? 4.660 1.734 4.217 1.00 92.62 88 VAL A N 1
ATOM 637 C CA . VAL A 1 88 ? 3.348 2.357 4.402 1.00 92.62 88 VAL A CA 1
ATOM 638 C C . VAL A 1 88 ? 3.390 3.214 5.655 1.00 92.62 88 VAL A C 1
ATOM 640 O O . VAL A 1 88 ? 3.488 2.682 6.758 1.00 92.62 88 VAL A O 1
ATOM 643 N N . GLN A 1 89 ? 3.236 4.524 5.490 1.00 91.25 89 GLN A N 1
ATOM 644 C CA . GLN A 1 89 ? 3.212 5.483 6.590 1.00 91.25 89 GLN A CA 1
ATOM 645 C C . GLN A 1 89 ? 1.843 6.158 6.694 1.00 91.25 89 GLN A C 1
ATOM 647 O O . GLN A 1 89 ? 1.300 6.642 5.701 1.00 91.25 89 GLN A O 1
ATOM 652 N N . GLY A 1 90 ? 1.275 6.232 7.893 1.00 89.94 90 GLY A N 1
ATOM 653 C CA . GLY A 1 90 ? 0.055 7.001 8.146 1.00 89.94 90 GLY A CA 1
ATOM 654 C C . GLY A 1 90 ? -0.591 6.668 9.482 1.00 89.94 90 GLY A C 1
ATOM 655 O O . GLY A 1 90 ? 0.017 6.043 10.347 1.00 89.94 90 GLY A O 1
ATOM 656 N N . GLY A 1 91 ? -1.851 7.061 9.664 1.00 90.25 91 GLY A N 1
ATOM 657 C CA . GLY A 1 91 ? -2.590 6.722 10.882 1.00 90.25 91 GLY A CA 1
ATOM 658 C C . GLY A 1 91 ? -2.756 5.199 11.050 1.00 90.25 91 GLY A C 1
ATOM 659 O O . GLY A 1 91 ? -2.962 4.497 10.057 1.00 90.25 91 GLY A O 1
ATOM 660 N N . PRO A 1 92 ? -2.751 4.658 12.283 1.00 87.69 92 PRO A N 1
ATOM 661 C CA . PRO A 1 92 ? -2.787 3.210 12.539 1.00 87.69 92 PRO A CA 1
ATOM 662 C C . PRO A 1 92 ? -3.981 2.501 11.882 1.00 87.69 92 PRO A C 1
ATOM 664 O O . PRO A 1 92 ? -3.847 1.399 11.351 1.00 87.69 92 PRO A O 1
ATOM 667 N N . VAL A 1 93 ? -5.154 3.145 11.865 1.00 88.62 93 VAL A N 1
ATOM 668 C CA . VAL A 1 93 ? -6.356 2.612 11.204 1.00 88.62 93 VAL A CA 1
ATOM 669 C C . VAL A 1 93 ? -6.193 2.592 9.684 1.00 88.62 93 VAL A C 1
ATOM 671 O O . VAL A 1 93 ? -6.593 1.626 9.038 1.00 88.62 93 VAL A O 1
ATOM 674 N N . ALA A 1 94 ? -5.610 3.641 9.108 1.00 89.56 94 ALA A N 1
ATOM 675 C CA . ALA A 1 94 ? -5.415 3.759 7.671 1.00 89.56 94 ALA A CA 1
ATOM 676 C C . ALA A 1 94 ? -4.383 2.740 7.160 1.00 89.56 94 ALA A C 1
ATOM 678 O O . ALA A 1 94 ? -4.643 2.020 6.193 1.00 89.56 94 ALA A O 1
ATOM 679 N N . VAL A 1 95 ? -3.269 2.588 7.884 1.00 90.56 95 VAL A N 1
ATOM 680 C CA . VAL A 1 95 ? -2.236 1.576 7.613 1.00 90.56 95 VAL A CA 1
ATOM 681 C C . VAL A 1 95 ? -2.823 0.165 7.691 1.00 90.56 95 VAL A C 1
ATOM 683 O O . VAL A 1 95 ? -2.619 -0.635 6.780 1.00 90.56 95 VAL A O 1
ATOM 686 N N . ALA A 1 96 ? -3.622 -0.138 8.722 1.00 90.25 96 ALA A N 1
ATOM 687 C CA . ALA A 1 96 ? -4.257 -1.449 8.866 1.00 90.25 96 ALA A CA 1
ATOM 688 C C . ALA A 1 96 ? -5.211 -1.783 7.702 1.00 90.25 96 ALA A C 1
ATOM 690 O O . ALA A 1 96 ? -5.230 -2.919 7.226 1.00 90.25 96 ALA A O 1
ATOM 691 N N . ARG A 1 97 ? -5.976 -0.800 7.208 1.00 91.00 97 ARG A N 1
ATOM 692 C CA . ARG A 1 97 ? -6.885 -0.979 6.061 1.00 91.00 97 ARG A CA 1
ATOM 693 C C . ARG A 1 97 ? -6.133 -1.244 4.762 1.00 91.00 97 ARG A C 1
ATOM 695 O O . ARG A 1 97 ? -6.523 -2.132 4.007 1.00 91.00 97 ARG A O 1
ATOM 702 N N . LEU A 1 98 ? -5.065 -0.491 4.500 1.00 91.12 98 LEU A N 1
ATOM 703 C CA . LEU A 1 98 ? -4.252 -0.704 3.304 1.00 91.12 98 LEU A CA 1
ATOM 704 C C . LEU A 1 98 ? -3.546 -2.064 3.358 1.00 91.12 98 LEU A C 1
ATOM 706 O O . LEU A 1 98 ? -3.570 -2.810 2.379 1.00 91.12 98 LEU A O 1
ATOM 710 N N . ARG A 1 99 ? -3.003 -2.430 4.524 1.00 92.00 99 ARG A N 1
ATOM 711 C CA . ARG A 1 99 ? -2.409 -3.747 4.775 1.00 92.00 99 ARG A CA 1
ATOM 712 C C . ARG A 1 99 ? -3.392 -4.891 4.489 1.00 92.00 99 ARG A C 1
ATOM 714 O O . ARG A 1 99 ? -2.999 -5.863 3.847 1.00 92.00 99 ARG A O 1
ATOM 721 N N . ASP A 1 100 ? -4.646 -4.800 4.939 1.00 91.31 100 ASP A N 1
ATOM 722 C CA . ASP A 1 100 ? -5.669 -5.826 4.667 1.00 91.31 100 ASP A CA 1
ATOM 723 C C . ASP A 1 100 ? -5.890 -6.026 3.159 1.00 91.31 100 ASP A C 1
ATOM 725 O O . ASP A 1 100 ? -5.855 -7.152 2.657 1.00 91.31 100 ASP A O 1
ATOM 729 N N . VAL A 1 101 ? -6.022 -4.928 2.409 1.00 90.94 101 VAL A N 1
ATOM 730 C CA . VAL A 1 101 ? -6.177 -4.971 0.947 1.00 90.94 101 VAL A CA 1
ATOM 731 C C . VAL A 1 101 ? -4.966 -5.615 0.273 1.00 90.94 101 VAL A C 1
ATOM 733 O O . VAL A 1 101 ? -5.142 -6.446 -0.624 1.00 90.94 101 VAL A O 1
ATOM 736 N N . LEU A 1 102 ? -3.748 -5.303 0.727 1.00 91.69 102 LEU A N 1
ATOM 737 C CA . LEU A 1 102 ? -2.530 -5.934 0.218 1.00 91.69 102 LEU A CA 1
ATOM 738 C C . LEU A 1 102 ? -2.502 -7.441 0.511 1.00 91.69 102 LEU A C 1
ATOM 740 O O . LEU A 1 102 ? -2.274 -8.209 -0.418 1.00 91.69 102 LEU A O 1
ATOM 744 N N . HIS A 1 103 ? -2.826 -7.890 1.731 1.00 91.06 103 HIS A N 1
ATOM 745 C CA . HIS A 1 103 ? -2.884 -9.326 2.079 1.00 91.06 103 HIS A CA 1
ATOM 746 C C . HIS A 1 103 ? -3.920 -10.110 1.272 1.00 91.06 103 HIS A C 1
ATOM 748 O O . HIS A 1 103 ? -3.770 -11.309 1.020 1.00 91.06 103 HIS A O 1
ATOM 754 N N . ARG A 1 104 ? -5.014 -9.453 0.891 1.00 90.06 104 ARG A N 1
ATOM 755 C CA . ARG A 1 104 ? -6.057 -10.080 0.083 1.00 90.06 104 ARG A CA 1
ATOM 756 C C . ARG A 1 104 ? -5.675 -10.140 -1.405 1.00 90.06 104 ARG A C 1
ATOM 758 O O . ARG A 1 104 ? -6.157 -11.033 -2.102 1.00 90.06 104 ARG A O 1
ATOM 765 N N . THR A 1 105 ? -4.789 -9.253 -1.866 1.00 89.81 105 THR A N 1
ATOM 766 C CA . THR A 1 105 ? -4.383 -9.121 -3.279 1.00 89.81 105 THR A CA 1
ATOM 767 C C . THR A 1 105 ? -3.082 -9.862 -3.614 1.00 89.81 105 THR A C 1
ATOM 769 O O . THR A 1 105 ? -3.008 -10.522 -4.651 1.00 89.81 105 THR A O 1
ATOM 772 N N . PHE A 1 106 ? -2.089 -9.797 -2.730 1.00 91.50 106 PHE A N 1
ATOM 773 C CA . PHE A 1 106 ? -0.732 -10.318 -2.908 1.00 91.50 106 PHE A CA 1
ATOM 774 C C . PHE A 1 106 ? -0.375 -11.323 -1.809 1.00 91.50 106 PHE A C 1
ATOM 776 O O . PHE A 1 106 ? -1.068 -11.436 -0.795 1.00 91.50 106 PHE A O 1
ATOM 783 N N . GLU A 1 107 ? 0.733 -12.037 -1.985 1.00 91.69 107 GLU A N 1
ATOM 784 C CA . GLU A 1 107 ? 1.416 -12.661 -0.854 1.00 91.69 107 GLU A CA 1
ATOM 785 C C . GLU A 1 107 ? 2.230 -11.588 -0.127 1.00 91.69 107 GLU A C 1
ATOM 787 O O . GLU A 1 107 ? 3.038 -10.899 -0.745 1.00 91.69 107 GLU A O 1
ATOM 792 N N . VAL A 1 108 ? 1.993 -11.414 1.173 1.00 92.81 108 VAL A N 1
ATOM 793 C CA . VAL A 1 108 ? 2.585 -10.333 1.974 1.00 92.81 108 VAL A CA 1
ATOM 794 C C . VAL A 1 108 ? 3.390 -10.929 3.117 1.00 92.81 108 VAL A C 1
ATOM 796 O O . VAL A 1 108 ? 2.862 -11.721 3.899 1.00 92.81 108 VAL A O 1
ATOM 799 N N . GLU A 1 109 ? 4.640 -10.501 3.240 1.00 92.06 109 GLU A N 1
ATOM 800 C CA . GLU A 1 109 ? 5.500 -10.756 4.393 1.00 92.06 109 GLU A CA 1
ATOM 801 C C . GLU A 1 109 ? 5.706 -9.448 5.168 1.00 92.06 109 GLU A C 1
ATOM 803 O O . GLU A 1 109 ? 6.144 -8.449 4.597 1.00 92.06 109 GLU A O 1
ATOM 808 N N . ASP A 1 110 ? 5.410 -9.439 6.468 1.00 89.00 110 ASP A N 1
ATOM 809 C CA . ASP A 1 110 ? 5.757 -8.320 7.347 1.00 89.00 110 ASP A CA 1
ATOM 810 C C . ASP A 1 110 ? 7.282 -8.270 7.548 1.00 89.00 110 ASP A C 1
ATOM 812 O O . ASP A 1 110 ? 7.872 -9.208 8.089 1.00 89.00 110 ASP A O 1
ATOM 816 N N . ALA A 1 111 ? 7.926 -7.182 7.121 1.00 88.62 111 ALA A N 1
ATOM 817 C CA . ALA A 1 111 ? 9.373 -6.990 7.252 1.00 88.62 111 ALA A CA 1
ATOM 818 C C . ALA A 1 111 ? 9.745 -6.133 8.475 1.00 88.62 111 ALA A C 1
ATOM 820 O O . ALA A 1 111 ? 10.814 -6.319 9.056 1.00 88.62 111 ALA A O 1
ATOM 821 N N . GLY A 1 112 ? 8.855 -5.234 8.905 1.00 89.75 112 GLY A N 1
ATOM 822 C CA . GLY A 1 112 ? 9.046 -4.416 10.100 1.00 89.75 112 GLY A CA 1
ATOM 823 C C . GLY A 1 112 ? 7.902 -3.434 10.331 1.00 89.75 112 GLY A C 1
ATOM 824 O O . GLY A 1 112 ? 7.119 -3.164 9.428 1.00 89.75 112 GLY A O 1
ATOM 825 N N . ALA A 1 113 ? 7.799 -2.902 11.548 1.00 90.06 113 ALA A N 1
ATOM 826 C CA . ALA A 1 113 ? 6.878 -1.817 11.868 1.00 90.06 113 ALA A CA 1
ATOM 827 C C . ALA A 1 113 ? 7.476 -0.906 12.946 1.00 90.06 113 ALA A C 1
ATOM 829 O O . ALA A 1 113 ? 8.085 -1.389 13.904 1.00 90.06 113 ALA A O 1
ATOM 830 N N . ALA A 1 114 ? 7.258 0.398 12.814 1.00 89.50 114 ALA A N 1
ATOM 831 C CA . ALA A 1 114 ? 7.567 1.406 13.816 1.00 89.50 114 ALA A CA 1
ATOM 832 C C . ALA A 1 114 ? 6.312 2.246 14.092 1.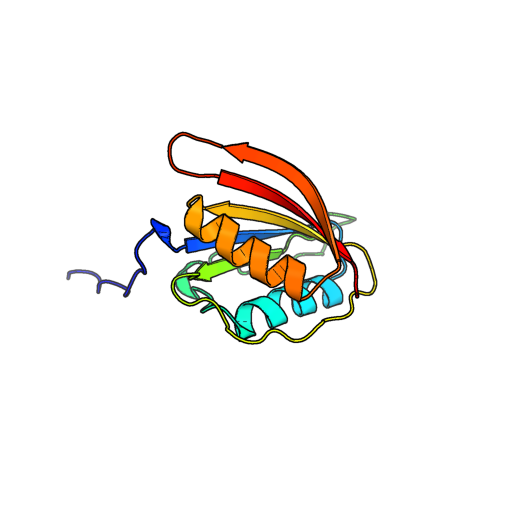00 89.50 114 ALA A C 1
ATOM 834 O O . ALA A 1 114 ? 5.633 2.686 13.173 1.00 89.50 114 ALA A O 1
ATOM 835 N N . SER A 1 115 ? 5.986 2.479 15.363 1.00 85.75 115 SER A N 1
ATOM 836 C CA . SER A 1 115 ? 4.860 3.337 15.749 1.00 85.75 115 SER A CA 1
ATOM 837 C C . SER A 1 115 ? 5.390 4.580 16.446 1.00 85.75 115 SER A C 1
ATOM 839 O O . SER A 1 115 ? 6.096 4.477 17.449 1.00 85.75 115 SER A O 1
ATOM 841 N N . GLY A 1 116 ? 5.034 5.746 15.922 1.00 83.75 116 GLY A N 1
ATOM 842 C CA . GLY A 1 116 ? 5.108 7.017 16.629 1.00 83.75 116 GLY A CA 1
ATOM 843 C C . GLY A 1 116 ? 3.859 7.259 17.480 1.00 83.75 116 GLY A C 1
ATOM 844 O O . GLY A 1 116 ? 3.022 6.374 17.658 1.00 83.75 116 GLY A O 1
ATOM 845 N N . ASP A 1 117 ? 3.735 8.486 17.989 1.00 82.00 117 ASP A N 1
ATOM 846 C CA . ASP A 1 117 ? 2.635 8.904 18.872 1.00 82.00 117 ASP A CA 1
ATOM 847 C C . ASP A 1 117 ? 1.277 8.940 18.140 1.00 82.00 117 ASP A C 1
ATOM 849 O O . ASP A 1 117 ? 0.236 8.663 18.729 1.00 82.00 117 ASP A O 1
ATOM 853 N N . GLN A 1 118 ? 1.293 9.243 16.834 1.00 79.38 118 GLN A N 1
ATOM 854 C CA . GLN A 1 118 ? 0.087 9.350 15.997 1.00 79.38 118 GLN A CA 1
ATOM 855 C C . GLN A 1 118 ? 0.199 8.688 14.614 1.00 79.38 118 GLN A C 1
ATOM 857 O O . GLN A 1 118 ? -0.812 8.527 13.931 1.00 79.38 118 GLN A O 1
ATOM 862 N N . GLU A 1 119 ? 1.400 8.278 14.205 1.00 87.81 119 GLU A N 1
ATOM 863 C CA . GLU A 1 119 ? 1.649 7.649 12.906 1.00 87.81 119 GLU A CA 1
ATOM 864 C C . GLU A 1 119 ? 2.306 6.284 13.087 1.00 87.81 119 GLU A C 1
ATOM 866 O O . GLU A 1 119 ? 3.068 6.065 14.028 1.00 87.81 119 GLU A O 1
ATOM 871 N N . VAL A 1 120 ? 2.010 5.373 12.171 1.00 90.81 120 VAL A N 1
ATOM 872 C CA . VAL A 1 120 ? 2.637 4.064 12.045 1.00 90.81 120 VAL A CA 1
ATOM 873 C C . VAL A 1 120 ? 3.346 4.013 10.705 1.00 90.81 120 VAL A C 1
ATOM 875 O O . VAL A 1 120 ? 2.770 4.385 9.686 1.00 90.81 120 VAL A O 1
ATOM 878 N N . ASP A 1 121 ? 4.578 3.531 10.737 1.00 91.81 121 ASP A N 1
ATOM 879 C CA . ASP A 1 121 ? 5.349 3.083 9.591 1.00 91.81 121 ASP A CA 1
ATOM 880 C C . ASP A 1 121 ? 5.349 1.550 9.579 1.00 91.81 121 ASP A C 1
ATOM 882 O O . ASP A 1 121 ? 5.612 0.898 10.594 1.00 91.81 121 ASP A O 1
ATOM 886 N N . LEU A 1 122 ? 4.983 0.965 8.447 1.00 94.25 122 LEU A N 1
ATOM 887 C CA . LEU A 1 122 ? 4.895 -0.474 8.251 1.00 94.25 122 LEU A CA 1
ATOM 888 C C . LEU A 1 122 ? 5.625 -0.839 6.966 1.00 94.25 122 LEU A C 1
ATOM 890 O O . LEU A 1 122 ? 5.212 -0.438 5.881 1.00 94.25 122 LEU A O 1
ATOM 894 N N . GLN A 1 123 ? 6.646 -1.677 7.088 1.00 94.31 123 GLN A N 1
ATOM 895 C CA . GLN A 1 123 ? 7.363 -2.233 5.955 1.00 94.31 123 GLN A CA 1
ATOM 896 C C . GLN A 1 123 ? 6.866 -3.646 5.650 1.00 94.31 123 GLN A C 1
ATOM 898 O O . GLN A 1 123 ? 6.895 -4.549 6.493 1.00 94.31 123 GLN A O 1
ATOM 903 N N . LEU A 1 124 ? 6.446 -3.843 4.407 1.00 94.44 124 LEU A N 1
ATOM 904 C CA . LEU A 1 124 ? 5.934 -5.091 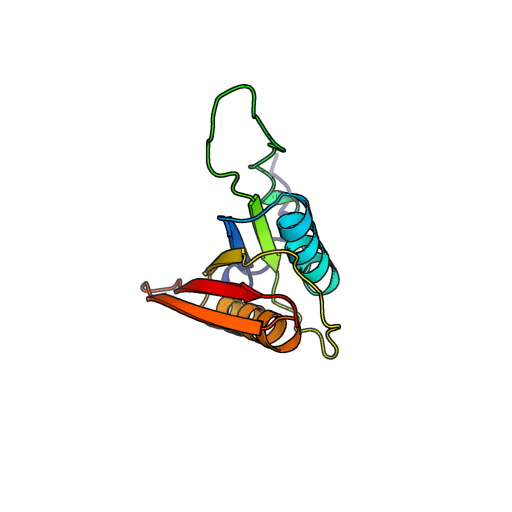3.863 1.00 94.44 124 LEU A CA 1
ATOM 905 C C . LEU A 1 124 ? 6.766 -5.518 2.659 1.00 94.44 124 LEU A C 1
ATOM 907 O O . LEU A 1 124 ? 7.299 -4.693 1.920 1.00 94.44 124 LEU A O 1
ATOM 911 N N . ARG A 1 125 ? 6.817 -6.823 2.412 1.00 93.69 125 ARG A N 1
ATOM 912 C CA . ARG A 1 125 ? 7.345 -7.385 1.173 1.00 93.69 125 ARG A CA 1
ATOM 913 C C . ARG A 1 125 ? 6.235 -8.125 0.444 1.00 93.69 125 ARG A C 1
ATOM 915 O O . ARG A 1 125 ? 5.661 -9.067 0.983 1.00 93.69 125 ARG A O 1
ATOM 922 N N . LEU A 1 126 ? 5.928 -7.682 -0.769 1.00 93.06 126 LEU A N 1
ATOM 923 C CA . LEU A 1 126 ? 4.894 -8.261 -1.620 1.00 93.06 126 LEU A CA 1
ATOM 924 C C . LEU A 1 126 ? 5.505 -9.246 -2.612 1.00 93.06 126 LEU A C 1
ATOM 926 O O . LEU A 1 126 ? 6.582 -9.000 -3.158 1.00 93.06 126 LEU A O 1
ATOM 930 N N . ARG A 1 127 ? 4.786 -10.331 -2.888 1.00 90.44 127 ARG A N 1
ATOM 931 C CA . ARG A 1 127 ? 5.039 -11.253 -3.999 1.00 90.44 127 ARG A CA 1
ATOM 932 C C . ARG A 1 127 ? 3.738 -11.547 -4.743 1.00 90.44 127 ARG A C 1
ATOM 934 O O . ARG A 1 127 ? 2.645 -11.425 -4.183 1.00 90.44 127 ARG A O 1
ATOM 941 N N . GLY A 1 128 ? 3.864 -11.920 -6.016 1.00 85.00 128 GLY A N 1
ATOM 942 C CA . GLY A 1 128 ? 2.732 -12.369 -6.825 1.00 85.00 128 GLY A CA 1
ATOM 943 C C . GLY A 1 128 ? 2.074 -13.612 -6.223 1.00 85.00 128 GLY A C 1
ATOM 944 O O . GLY A 1 128 ? 2.765 -14.454 -5.652 1.00 85.00 128 GLY A O 1
ATOM 945 N N . ARG A 1 129 ? 0.747 -13.703 -6.347 1.00 76.88 129 ARG A N 1
ATOM 946 C CA . ARG A 1 129 ? -0.082 -14.787 -5.796 1.00 76.88 129 ARG A CA 1
ATOM 947 C C . ARG A 1 129 ? -0.802 -15.587 -6.879 1.00 76.88 129 ARG A C 1
ATOM 949 O O . ARG A 1 129 ? -1.088 -14.996 -7.942 1.00 76.88 129 ARG A O 1
#